Protein AF-A0A1L7T3H7-F1 (afdb_monomer_lite)

pLDDT: mean 73.12, std 22.0, range [31.98, 96.31]

Structure (mmCIF, N/CA/C/O backbone):
data_AF-A0A1L7T3H7-F1
#
_entry.id   AF-A0A1L7T3H7-F1
#
loop_
_atom_site.group_PDB
_atom_site.id
_atom_site.type_symbol
_atom_site.label_atom_id
_atom_site.label_alt_id
_atom_site.label_comp_id
_atom_site.label_asym_id
_atom_site.label_entity_id
_atom_site.label_seq_id
_atom_site.pdbx_PDB_ins_code
_atom_site.Cartn_x
_atom_site.Cartn_y
_atom_site.Cartn_z
_atom_site.occupancy
_atom_site.B_iso_or_equiv
_atom_site.auth_seq_id
_atom_site.auth_comp_id
_atom_site.auth_asym_id
_atom_site.auth_atom_id
_atom_site.pdbx_PDB_model_num
ATOM 1 N N . MET A 1 1 ? 1.883 12.594 -27.727 1.00 45.06 1 MET A N 1
ATOM 2 C CA . MET A 1 1 ? 3.304 12.617 -27.331 1.00 45.06 1 MET A CA 1
ATOM 3 C C . MET A 1 1 ? 3.898 11.279 -27.751 1.00 45.06 1 MET A C 1
ATOM 5 O O . MET A 1 1 ? 3.799 10.329 -26.991 1.00 45.06 1 MET A O 1
ATOM 9 N N . ASP A 1 2 ? 4.419 11.185 -28.977 1.00 57.34 2 ASP A N 1
ATOM 10 C CA . ASP A 1 2 ? 5.154 10.017 -29.492 1.00 57.34 2 ASP A CA 1
ATOM 11 C C . ASP A 1 2 ? 6.619 10.431 -29.637 1.00 57.34 2 ASP A C 1
ATOM 13 O O . ASP A 1 2 ? 7.076 10.781 -30.722 1.00 57.34 2 ASP A O 1
ATOM 17 N N . ASP A 1 3 ? 7.332 10.488 -28.513 1.00 59.53 3 ASP A N 1
ATOM 18 C CA . ASP A 1 3 ? 8.781 10.663 -28.539 1.00 59.53 3 ASP A CA 1
ATOM 19 C C . ASP A 1 3 ? 9.414 9.319 -28.955 1.00 59.53 3 ASP A C 1
ATOM 21 O O . ASP A 1 3 ? 9.227 8.317 -28.249 1.00 59.53 3 ASP A O 1
ATOM 25 N N . PRO A 1 4 ? 10.142 9.253 -30.088 1.00 61.81 4 PRO A N 1
ATOM 26 C CA . PRO A 1 4 ? 10.811 8.037 -30.544 1.00 61.81 4 PRO A CA 1
ATOM 27 C C . PRO A 1 4 ? 11.753 7.428 -29.497 1.00 61.81 4 PRO A C 1
ATOM 29 O O . PRO A 1 4 ? 12.003 6.225 -29.548 1.00 61.81 4 PRO A O 1
ATOM 32 N N . ALA A 1 5 ? 12.239 8.218 -28.531 1.00 64.31 5 ALA A N 1
ATOM 33 C CA . ALA A 1 5 ? 13.085 7.745 -27.437 1.00 64.31 5 ALA A CA 1
ATOM 34 C C . ALA A 1 5 ? 12.369 6.773 -26.474 1.00 64.31 5 ALA A C 1
ATOM 36 O O . ALA A 1 5 ? 13.024 5.938 -25.854 1.00 64.31 5 ALA A O 1
ATOM 37 N N . TYR A 1 6 ? 11.033 6.828 -26.382 1.00 62.22 6 TYR A N 1
ATOM 38 C CA . TYR A 1 6 ? 10.215 5.960 -25.519 1.00 62.22 6 TYR A CA 1
ATOM 39 C C . TYR A 1 6 ? 9.494 4.840 -26.292 1.00 62.22 6 TYR A C 1
ATOM 41 O O . TYR A 1 6 ? 8.692 4.090 -25.726 1.00 62.22 6 TYR A O 1
ATOM 49 N N . ALA A 1 7 ? 9.773 4.689 -27.592 1.00 70.12 7 ALA A N 1
ATOM 50 C CA . ALA A 1 7 ? 9.192 3.636 -28.416 1.00 70.12 7 ALA A CA 1
ATOM 51 C C . ALA A 1 7 ? 9.829 2.272 -28.093 1.00 70.12 7 ALA A C 1
ATOM 53 O O . ALA A 1 7 ? 10.800 1.848 -28.718 1.00 70.12 7 ALA A O 1
ATOM 54 N N . TRP A 1 8 ? 9.267 1.546 -27.123 1.00 76.12 8 TRP A N 1
ATOM 55 C CA . TRP A 1 8 ? 9.718 0.184 -26.835 1.00 76.12 8 TRP A CA 1
ATOM 56 C C . TRP A 1 8 ? 9.338 -0.781 -27.982 1.00 76.12 8 TRP A C 1
ATOM 58 O O . TRP A 1 8 ? 8.249 -0.671 -28.561 1.00 76.12 8 TRP A O 1
ATOM 68 N N . PRO A 1 9 ? 10.202 -1.749 -28.340 1.00 82.56 9 PRO A N 1
ATOM 69 C CA . PRO A 1 9 ? 10.016 -2.597 -29.518 1.00 82.56 9 PRO A CA 1
ATOM 70 C C . PRO A 1 9 ? 9.027 -3.754 -29.272 1.00 82.56 9 PRO A C 1
ATOM 72 O O . PRO A 1 9 ? 9.381 -4.925 -29.399 1.00 82.56 9 PRO A O 1
ATOM 75 N N . ALA A 1 10 ? 7.768 -3.437 -28.951 1.00 82.12 10 ALA A N 1
ATOM 76 C CA . ALA A 1 10 ? 6.702 -4.407 -28.655 1.00 82.12 10 ALA A CA 1
ATOM 77 C C . ALA A 1 10 ? 6.503 -5.453 -29.769 1.00 82.12 10 ALA A C 1
ATOM 79 O O . ALA A 1 10 ? 6.331 -6.648 -29.513 1.00 82.12 10 ALA A O 1
ATOM 80 N N . TRP A 1 11 ? 6.610 -4.996 -31.020 1.00 80.75 11 TRP A N 1
ATOM 81 C CA . TRP A 1 11 ? 6.459 -5.796 -32.236 1.00 80.75 11 TRP A CA 1
ATOM 82 C C . TRP A 1 11 ? 7.456 -6.957 -32.324 1.00 80.75 11 TRP A C 1
ATOM 84 O O . TRP A 1 11 ? 7.115 -8.005 -32.862 1.00 80.75 11 TRP A O 1
ATOM 94 N N . LYS A 1 12 ? 8.658 -6.819 -31.746 1.00 87.25 12 LYS A N 1
ATOM 95 C CA . LYS A 1 12 ? 9.680 -7.877 -31.740 1.00 87.25 12 LYS A CA 1
ATOM 96 C C . LYS A 1 12 ? 9.243 -9.105 -30.938 1.00 87.25 12 LYS A C 1
ATOM 98 O O . LYS A 1 12 ? 9.693 -10.212 -31.210 1.00 87.25 12 LYS A O 1
ATOM 103 N N . PHE A 1 13 ? 8.370 -8.902 -29.957 1.00 85.81 13 PHE A N 1
ATOM 104 C CA . PHE A 1 13 ? 7.899 -9.936 -29.038 1.00 85.81 13 PHE A CA 1
ATOM 105 C C . PHE A 1 13 ? 6.440 -10.332 -29.304 1.00 85.81 13 PHE A C 1
ATOM 107 O O . PHE A 1 13 ? 5.852 -11.062 -28.513 1.00 85.81 13 PHE A O 1
ATOM 114 N N . GLY A 1 14 ? 5.836 -9.830 -30.391 1.00 83.94 14 GLY A N 1
ATOM 115 C CA . GLY A 1 14 ? 4.416 -10.041 -30.686 1.00 83.94 14 GLY A CA 1
ATOM 116 C C . GLY A 1 14 ? 3.475 -9.387 -29.668 1.00 83.94 14 GLY A C 1
ATOM 117 O O . GLY A 1 14 ? 2.325 -9.801 -29.534 1.00 83.94 14 GLY A O 1
ATOM 118 N N . LEU A 1 15 ? 3.954 -8.384 -28.926 1.00 84.88 15 LEU A N 1
ATOM 119 C CA . LEU A 1 15 ? 3.189 -7.696 -27.892 1.00 84.88 15 LEU A CA 1
ATOM 120 C C . LEU A 1 15 ? 2.603 -6.390 -28.429 1.00 84.88 15 LEU A C 1
ATOM 122 O O . LEU A 1 15 ? 3.167 -5.732 -29.304 1.00 84.88 15 LEU A O 1
ATOM 126 N N . LYS A 1 16 ? 1.461 -5.991 -27.867 1.00 82.88 16 LYS A N 1
ATOM 127 C CA . LYS A 1 16 ? 0.888 -4.664 -28.110 1.00 82.88 16 LYS A CA 1
ATOM 128 C C . LYS A 1 16 ? 1.604 -3.622 -27.258 1.00 82.88 16 LYS A C 1
ATOM 130 O O . LYS A 1 16 ? 2.056 -3.933 -26.156 1.00 82.88 16 LYS A O 1
ATOM 135 N N . LYS A 1 17 ? 1.663 -2.373 -27.731 1.00 77.81 17 LYS A N 1
ATOM 136 C CA . LYS A 1 17 ? 2.303 -1.278 -26.983 1.00 77.81 17 LYS A CA 1
ATOM 137 C C . LYS A 1 17 ? 1.675 -1.090 -25.595 1.00 77.81 17 LYS A C 1
ATOM 139 O O . LYS A 1 17 ? 2.417 -0.862 -24.644 1.00 77.81 17 LYS A O 1
ATOM 144 N N . GLU A 1 18 ? 0.356 -1.286 -25.469 1.00 80.25 18 GLU A N 1
ATOM 145 C CA . GLU A 1 18 ? -0.390 -1.156 -24.200 1.00 80.25 18 GLU A CA 1
ATOM 146 C C . GLU A 1 18 ? -0.004 -2.196 -23.128 1.00 80.25 18 GLU A C 1
ATOM 148 O O . GLU A 1 18 ? -0.383 -2.068 -21.963 1.00 80.25 18 GLU A O 1
ATOM 153 N N . VAL A 1 19 ? 0.719 -3.258 -23.503 1.00 83.00 19 VAL A N 1
ATOM 154 C CA . VAL A 1 19 ? 1.141 -4.310 -22.564 1.00 83.00 19 VAL A CA 1
ATOM 155 C C . VAL A 1 19 ? 2.241 -3.804 -21.629 1.00 83.00 19 VAL A C 1
ATOM 157 O O . VAL A 1 19 ? 2.331 -4.278 -20.497 1.00 83.00 19 VAL A O 1
ATOM 160 N N . LEU A 1 20 ? 3.036 -2.822 -22.073 1.00 81.56 20 LEU A N 1
ATOM 161 C CA . LEU A 1 20 ? 4.112 -2.246 -21.268 1.00 81.56 20 LEU A CA 1
ATOM 162 C C . LEU A 1 20 ? 3.583 -1.532 -20.026 1.00 81.56 20 LEU A C 1
ATOM 164 O O . LEU A 1 20 ? 4.045 -1.818 -18.930 1.00 81.56 20 LEU A O 1
ATOM 168 N N . SER A 1 21 ? 2.608 -0.636 -20.198 1.00 75.06 21 SER A N 1
ATOM 169 C CA . SER A 1 21 ? 2.071 0.196 -19.114 1.00 75.06 21 SER A CA 1
ATOM 170 C C . SER A 1 21 ? 1.175 -0.564 -18.137 1.00 75.06 21 SER A C 1
ATOM 172 O O . SER A 1 21 ? 0.944 -0.075 -17.043 1.00 75.06 21 SER A O 1
ATOM 174 N N . ASN A 1 22 ? 0.669 -1.735 -18.534 1.00 81.75 22 ASN A N 1
ATOM 175 C CA . ASN A 1 22 ? -0.177 -2.576 -17.691 1.00 81.75 22 ASN A CA 1
ATOM 176 C C . ASN A 1 22 ? 0.620 -3.798 -17.216 1.00 81.75 22 ASN A C 1
ATOM 178 O O . ASN A 1 22 ? 1.345 -3.740 -16.233 1.00 81.75 22 ASN A O 1
ATOM 182 N N . LYS A 1 23 ? 0.572 -4.901 -17.973 1.00 83.06 23 LYS A N 1
ATOM 183 C CA . LYS A 1 23 ? 1.087 -6.205 -17.529 1.00 83.06 23 LYS A CA 1
ATOM 184 C C . LYS A 1 23 ? 2.575 -6.207 -17.189 1.00 83.06 23 LYS A C 1
ATOM 186 O O . LYS A 1 23 ? 2.948 -6.813 -16.194 1.00 83.06 23 LYS A O 1
ATOM 191 N N . LEU A 1 24 ? 3.424 -5.583 -18.011 1.00 87.00 24 LEU A N 1
ATOM 192 C CA . LEU A 1 24 ? 4.864 -5.566 -17.722 1.00 87.00 24 LEU A CA 1
ATOM 193 C C . LEU A 1 24 ? 5.178 -4.658 -16.535 1.00 87.00 24 LEU A C 1
ATOM 195 O O . LEU A 1 24 ? 6.037 -5.001 -15.729 1.00 87.00 24 LEU A O 1
ATOM 199 N N . HIS A 1 25 ? 4.464 -3.542 -16.404 1.00 84.94 25 HIS A N 1
ATOM 200 C CA . HIS A 1 25 ? 4.591 -2.662 -15.253 1.00 84.94 25 HIS A CA 1
ATOM 201 C C . HIS A 1 25 ? 4.173 -3.370 -13.954 1.00 84.94 25 HIS A C 1
ATOM 203 O O . HIS A 1 25 ? 4.924 -3.376 -12.982 1.00 84.94 25 HIS A O 1
ATOM 209 N N . ASP A 1 26 ? 3.026 -4.045 -13.947 1.00 82.88 26 ASP A N 1
ATOM 210 C CA . ASP A 1 26 ? 2.542 -4.810 -12.793 1.00 82.88 26 ASP A CA 1
ATOM 211 C C . ASP A 1 26 ? 3.481 -5.971 -12.438 1.00 82.88 26 ASP A C 1
ATOM 213 O O . ASP A 1 26 ? 3.728 -6.251 -11.270 1.00 82.88 26 ASP A O 1
ATOM 217 N N . GLN A 1 27 ? 4.031 -6.652 -13.445 1.00 87.50 27 GLN A N 1
ATOM 218 C CA . GLN A 1 27 ? 4.828 -7.858 -13.231 1.00 87.50 27 GLN A CA 1
ATOM 219 C C . GLN A 1 27 ? 6.290 -7.577 -12.874 1.00 87.50 27 GLN A C 1
ATOM 221 O O . GLN A 1 27 ? 6.881 -8.313 -12.087 1.00 87.50 27 GLN A O 1
ATOM 226 N N . TYR A 1 28 ? 6.887 -6.557 -13.486 1.00 85.69 28 TYR A N 1
ATOM 227 C CA . TYR A 1 28 ? 8.326 -6.303 -13.394 1.00 85.69 28 TYR A CA 1
ATOM 228 C C . TYR A 1 28 ? 8.671 -4.962 -12.749 1.00 85.69 28 TYR A C 1
ATOM 230 O O . TYR A 1 28 ? 9.826 -4.762 -12.388 1.00 85.69 28 TYR A O 1
ATOM 238 N N . ASN A 1 29 ? 7.701 -4.059 -12.592 1.00 82.31 29 ASN A N 1
ATOM 239 C CA . ASN A 1 29 ? 7.912 -2.730 -12.016 1.00 82.31 29 ASN A CA 1
ATOM 240 C C . ASN A 1 29 ? 7.062 -2.462 -10.762 1.00 82.31 29 ASN A C 1
ATOM 242 O O . ASN A 1 29 ? 7.116 -1.363 -10.216 1.00 82.31 29 ASN A O 1
ATOM 246 N N . THR A 1 30 ? 6.282 -3.440 -10.288 1.00 85.06 30 THR A N 1
ATOM 247 C CA . THR A 1 30 ? 5.433 -3.287 -9.099 1.00 85.06 30 THR A CA 1
ATOM 248 C C . THR A 1 30 ? 5.874 -4.261 -8.018 1.00 85.06 30 THR A C 1
ATOM 250 O O . THR A 1 30 ? 5.941 -5.470 -8.227 1.00 85.06 30 THR A O 1
ATOM 253 N N . TYR A 1 31 ? 6.168 -3.721 -6.840 1.00 80.44 31 TYR A N 1
ATOM 254 C CA . TYR A 1 31 ? 6.481 -4.488 -5.643 1.00 80.44 31 TYR A CA 1
ATOM 255 C C . TYR A 1 31 ? 5.356 -4.314 -4.622 1.00 80.44 31 TYR A C 1
ATOM 257 O O . TYR A 1 31 ? 4.953 -3.191 -4.322 1.00 80.44 31 TYR A O 1
ATOM 265 N N . VAL A 1 32 ? 4.852 -5.423 -4.077 1.00 81.94 32 VAL A N 1
ATOM 266 C CA . VAL A 1 32 ? 3.843 -5.392 -3.013 1.00 81.94 32 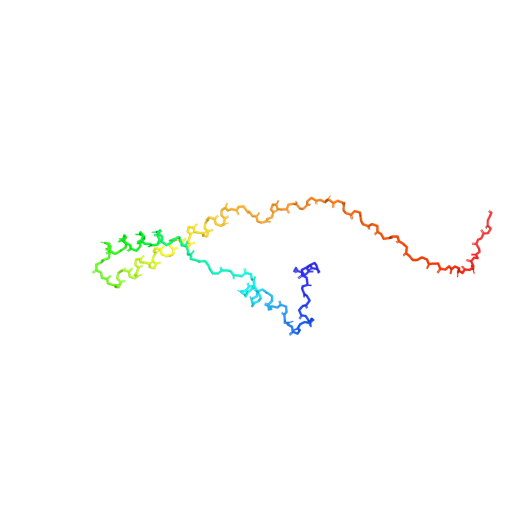VAL A CA 1
ATOM 267 C C . VAL A 1 32 ? 4.554 -5.298 -1.669 1.00 81.94 32 VAL A C 1
ATOM 269 O O . VAL A 1 32 ? 5.209 -6.246 -1.239 1.00 81.94 32 VAL A O 1
ATOM 272 N N . ALA A 1 33 ? 4.400 -4.162 -0.994 1.00 84.31 33 ALA A N 1
ATOM 273 C CA . ALA A 1 33 ? 4.920 -3.939 0.349 1.00 84.31 33 ALA A CA 1
ATOM 274 C C . ALA A 1 33 ? 3.773 -3.852 1.372 1.00 84.31 33 ALA A C 1
ATOM 276 O O . ALA A 1 33 ? 2.721 -3.282 1.067 1.00 84.31 33 ALA A O 1
ATOM 277 N N . PRO A 1 34 ? 3.958 -4.368 2.600 1.00 87.06 34 PRO A N 1
ATOM 278 C CA . PRO A 1 34 ? 3.095 -4.019 3.721 1.00 87.06 34 PRO A CA 1
ATOM 279 C C . PRO A 1 34 ? 3.071 -2.500 3.940 1.00 87.06 34 PRO A C 1
ATOM 281 O O . PRO A 1 34 ? 4.104 -1.844 3.836 1.00 87.06 34 PRO A O 1
ATOM 284 N N . ILE A 1 35 ? 1.902 -1.947 4.285 1.00 87.94 35 ILE A N 1
ATOM 285 C CA . ILE A 1 35 ? 1.728 -0.501 4.540 1.00 87.94 35 ILE A CA 1
ATOM 286 C C . ILE A 1 35 ? 2.570 -0.048 5.748 1.00 87.94 35 ILE A C 1
ATOM 288 O O . ILE A 1 35 ? 2.972 1.108 5.834 1.00 87.94 35 ILE A O 1
ATOM 292 N N . GLN A 1 36 ? 2.839 -0.958 6.686 1.00 89.88 36 GLN A N 1
ATOM 293 C CA . GLN A 1 36 ? 3.558 -0.688 7.927 1.00 89.88 36 GLN A CA 1
ATOM 294 C C . GLN A 1 36 ? 4.515 -1.819 8.295 1.00 89.88 36 GLN A C 1
ATOM 296 O O . GLN A 1 36 ? 4.399 -2.942 7.799 1.00 89.88 36 GLN A O 1
ATOM 301 N N . SER A 1 37 ? 5.411 -1.532 9.242 1.00 91.00 37 SER A N 1
ATOM 302 C CA . SER A 1 37 ? 6.148 -2.570 9.955 1.00 91.00 37 SER A CA 1
ATOM 303 C C . SER A 1 37 ? 5.198 -3.442 10.799 1.00 91.00 37 SER A C 1
ATOM 305 O O . SER A 1 37 ? 4.138 -2.972 11.225 1.00 91.00 37 SER A O 1
ATOM 307 N N . PRO A 1 38 ? 5.572 -4.703 11.087 1.00 93.06 38 PRO A N 1
ATOM 308 C CA . PRO A 1 38 ? 4.756 -5.591 11.916 1.00 93.06 38 PRO A CA 1
ATOM 309 C C . PRO A 1 38 ? 4.409 -5.013 13.297 1.00 93.06 38 PRO A C 1
ATOM 311 O O . PRO A 1 38 ? 3.287 -5.188 13.762 1.00 93.06 38 PRO A O 1
ATOM 314 N N . GLU A 1 39 ? 5.345 -4.292 13.923 1.00 94.25 39 GLU A N 1
ATOM 315 C CA . GLU A 1 39 ? 5.151 -3.692 15.251 1.00 94.25 39 GLU A CA 1
ATOM 316 C C . GLU A 1 39 ? 4.095 -2.579 15.229 1.00 94.25 39 GLU A C 1
ATOM 318 O O . GLU A 1 39 ? 3.176 -2.563 16.045 1.00 94.25 39 GLU A O 1
ATOM 323 N N . ALA A 1 40 ? 4.169 -1.676 14.246 1.00 91.50 40 ALA A N 1
ATOM 324 C CA . ALA A 1 40 ? 3.183 -0.608 14.094 1.00 91.50 40 ALA A CA 1
ATOM 325 C C . ALA A 1 40 ? 1.782 -1.176 13.819 1.00 91.50 40 ALA A C 1
ATOM 327 O O . ALA A 1 40 ? 0.801 -0.714 14.403 1.00 91.50 40 ALA A O 1
ATOM 328 N N . PHE A 1 41 ? 1.705 -2.241 13.014 1.00 93.44 41 PHE A N 1
ATOM 329 C CA . PHE A 1 41 ? 0.445 -2.927 12.756 1.00 93.44 41 PHE A CA 1
ATOM 330 C C . PHE A 1 41 ? -0.132 -3.551 14.032 1.00 93.44 41 PHE A C 1
ATOM 332 O O . PHE A 1 41 ? -1.329 -3.429 14.288 1.00 93.44 41 PHE A O 1
ATOM 339 N N . TYR A 1 42 ? 0.707 -4.185 14.856 1.00 95.25 42 TYR A N 1
ATOM 340 C CA . TYR A 1 42 ? 0.277 -4.747 16.134 1.00 95.25 42 TYR A CA 1
ATOM 341 C C . TYR A 1 42 ? -0.288 -3.670 17.069 1.00 95.25 42 TYR A C 1
ATOM 343 O O . TYR A 1 42 ? -1.356 -3.868 17.651 1.00 95.25 42 TYR A O 1
ATOM 351 N N . HIS A 1 43 ? 0.374 -2.514 17.170 1.00 95.31 43 HIS A N 1
ATOM 352 C CA . HIS A 1 43 ? -0.127 -1.390 17.960 1.00 95.31 43 HIS A CA 1
ATOM 353 C C . HIS A 1 43 ? -1.468 -0.862 17.441 1.00 95.31 43 HIS A C 1
ATOM 355 O O . HIS A 1 43 ? -2.407 -0.743 18.227 1.00 95.31 43 HIS A O 1
ATOM 361 N N . ASP A 1 44 ? -1.592 -0.626 16.130 1.00 93.94 44 ASP A N 1
ATOM 362 C CA . ASP A 1 44 ? -2.838 -0.164 15.510 1.00 93.94 44 ASP A CA 1
ATOM 363 C C . ASP A 1 44 ? -3.996 -1.146 15.813 1.00 93.94 44 ASP A C 1
ATOM 365 O O . ASP A 1 44 ? -5.082 -0.728 16.221 1.00 93.94 44 ASP A O 1
ATOM 369 N N . ILE A 1 45 ? -3.767 -2.458 15.678 1.00 95.75 45 ILE A N 1
ATOM 370 C CA . ILE A 1 45 ? -4.778 -3.488 15.970 1.00 95.75 45 ILE A CA 1
ATOM 371 C C . ILE A 1 45 ? -5.102 -3.575 17.462 1.00 95.75 45 ILE A C 1
ATOM 373 O O . ILE A 1 45 ? -6.274 -3.715 17.812 1.00 95.75 45 ILE A O 1
ATOM 377 N N . SER A 1 46 ? -4.103 -3.474 18.340 1.00 96.19 46 SER A N 1
ATOM 378 C CA . SER A 1 46 ? -4.305 -3.488 19.790 1.00 96.19 46 SER A CA 1
ATOM 379 C C . SER A 1 46 ? -5.159 -2.301 20.242 1.00 96.19 46 SER A C 1
ATOM 381 O O . SER A 1 46 ? -6.136 -2.482 20.966 1.00 96.19 46 SER A O 1
ATOM 383 N N . GLU A 1 47 ? -4.870 -1.089 19.763 1.00 95.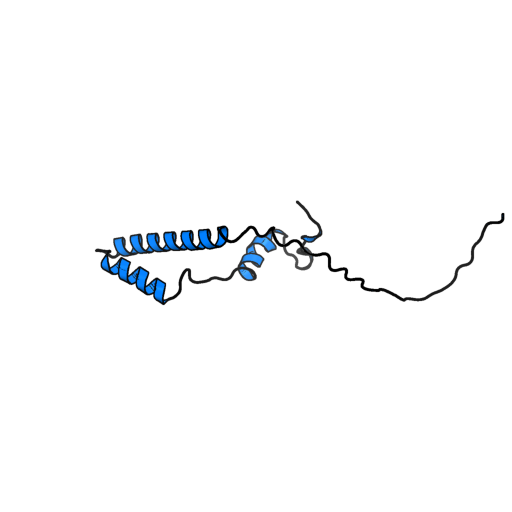38 47 GLU A N 1
ATOM 384 C CA . GLU A 1 47 ? -5.676 0.104 20.058 1.00 95.38 47 GLU A CA 1
ATOM 385 C C . GLU A 1 47 ? -7.123 -0.044 19.564 1.00 95.38 47 GLU A C 1
ATOM 387 O O . GLU A 1 47 ? -8.077 0.273 20.283 1.00 95.38 47 GLU A O 1
ATOM 392 N N . ILE A 1 48 ? -7.303 -0.569 18.347 1.00 96.25 48 ILE A N 1
ATOM 393 C CA . ILE A 1 48 ? -8.633 -0.812 17.782 1.00 96.25 48 ILE A CA 1
ATOM 394 C C . ILE A 1 48 ? -9.384 -1.876 18.589 1.00 96.25 48 ILE A C 1
ATOM 396 O O . ILE A 1 48 ? -10.573 -1.706 18.843 1.00 96.25 48 ILE A O 1
ATOM 400 N N . ALA A 1 49 ? -8.712 -2.943 19.026 1.00 95.12 49 ALA A N 1
ATOM 401 C CA . ALA A 1 49 ? -9.315 -4.001 19.831 1.00 95.12 49 ALA A CA 1
ATOM 402 C C . ALA A 1 49 ? -9.797 -3.497 21.200 1.00 95.12 49 ALA A 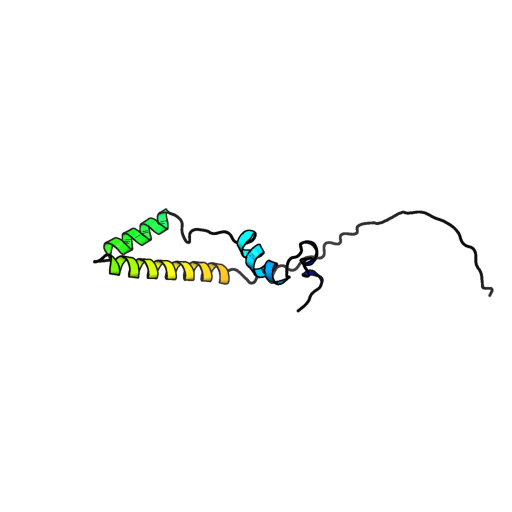C 1
ATOM 404 O O . ALA A 1 49 ? -10.851 -3.923 21.657 1.00 95.12 49 ALA A O 1
ATOM 405 N N . HIS A 1 50 ? -9.075 -2.560 21.823 1.00 95.44 50 HIS A N 1
ATOM 406 C CA . HIS A 1 50 ? -9.523 -1.919 23.065 1.00 95.44 50 HIS A CA 1
ATOM 407 C C . HIS A 1 50 ? -10.705 -0.962 22.854 1.00 95.44 50 HIS A C 1
ATOM 409 O O . HIS A 1 50 ? -11.485 -0.741 23.776 1.00 95.44 50 HIS A O 1
ATOM 415 N N . THR A 1 51 ? -10.832 -0.382 21.659 1.00 94.19 51 THR A N 1
ATOM 416 C CA . THR A 1 51 ? -11.887 0.594 21.335 1.00 94.19 51 THR A CA 1
ATOM 417 C C . THR A 1 51 ? -13.167 -0.075 20.830 1.00 94.19 51 THR A C 1
ATOM 419 O O . THR A 1 51 ? -14.264 0.441 21.034 1.00 94.19 51 THR A O 1
ATOM 422 N N . ALA A 1 52 ? -13.046 -1.202 20.130 1.00 95.69 52 ALA A N 1
ATOM 423 C CA . ALA A 1 52 ? -14.170 -1.893 19.519 1.00 95.69 52 ALA A CA 1
ATOM 424 C C . ALA A 1 52 ? -14.941 -2.737 20.538 1.00 95.69 52 ALA A C 1
ATOM 426 O O . ALA A 1 52 ? -14.366 -3.543 21.263 1.00 95.69 52 ALA A O 1
ATOM 427 N N . HIS A 1 53 ? -16.269 -2.638 20.511 1.00 94.19 53 HIS A N 1
ATOM 428 C CA . HIS A 1 53 ? -17.150 -3.415 21.390 1.00 94.19 53 HIS A CA 1
ATOM 429 C C . HIS A 1 53 ? -17.753 -4.633 20.675 1.00 94.19 53 HIS A C 1
ATOM 431 O O . HIS A 1 53 ? -18.445 -5.449 21.282 1.00 94.19 53 HIS A O 1
ATOM 437 N N . SER A 1 54 ? -17.515 -4.765 19.366 1.00 96.06 5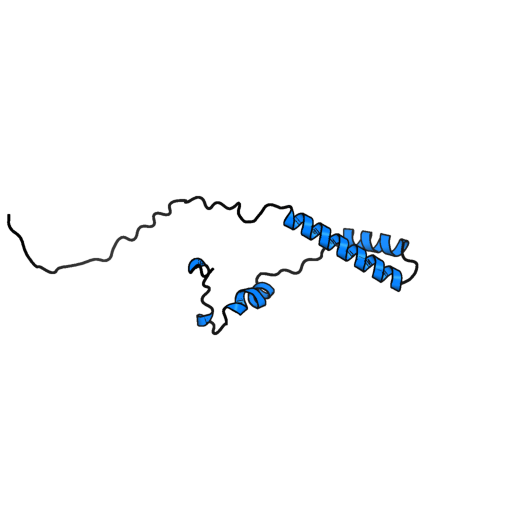4 SER A N 1
ATOM 438 C CA . SER A 1 54 ? -17.979 -5.881 18.540 1.00 96.06 54 SER A CA 1
ATOM 439 C C . SER A 1 54 ? -17.022 -6.164 17.382 1.00 96.06 54 SER A C 1
ATOM 441 O O . SER A 1 54 ? -16.284 -5.283 16.942 1.00 96.06 54 SER A O 1
ATOM 443 N N . ALA A 1 55 ? -17.080 -7.376 16.824 1.00 94.38 55 ALA A N 1
ATOM 444 C CA . ALA A 1 55 ? -16.280 -7.745 15.654 1.00 94.38 55 ALA A CA 1
ATOM 445 C C . ALA A 1 55 ? -16.594 -6.870 14.424 1.00 94.38 55 ALA A C 1
ATOM 447 O O . ALA A 1 55 ? -15.691 -6.474 13.689 1.00 94.38 55 ALA A O 1
ATOM 448 N N . ALA A 1 56 ? -17.866 -6.515 14.216 1.00 95.06 56 ALA A N 1
ATOM 449 C CA . ALA A 1 56 ? -18.265 -5.632 13.120 1.00 95.06 56 ALA A CA 1
ATOM 450 C C . ALA A 1 56 ? -17.658 -4.227 13.274 1.00 95.06 56 ALA A C 1
ATOM 452 O O . ALA A 1 56 ? -17.151 -3.650 12.311 1.00 95.06 56 ALA A O 1
ATOM 453 N N . GLU A 1 57 ? -17.663 -3.694 14.497 1.00 94.00 57 GLU A N 1
ATOM 454 C CA . GLU A 1 57 ? -17.038 -2.410 14.802 1.00 94.00 57 GLU A CA 1
ATOM 455 C C . GLU A 1 57 ? -15.514 -2.468 14.662 1.00 94.00 57 GLU A C 1
ATOM 457 O O . GLU A 1 57 ? -14.931 -1.570 14.058 1.00 94.00 57 GLU A O 1
ATOM 462 N N . PHE A 1 58 ? -14.884 -3.551 15.124 1.00 96.12 58 PHE A N 1
ATOM 463 C CA . PHE A 1 58 ? -13.453 -3.798 14.958 1.00 96.12 58 PHE A CA 1
ATOM 464 C C . PHE A 1 58 ? -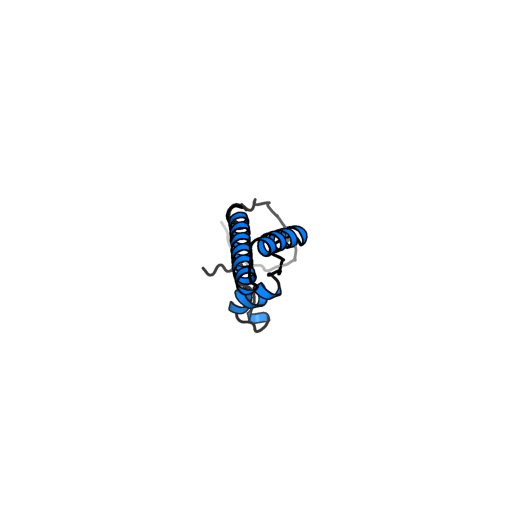13.045 -3.734 13.483 1.00 96.12 58 PHE A C 1
ATOM 466 O O . PHE A 1 58 ? -12.142 -2.980 13.125 1.00 96.12 58 PHE A O 1
ATOM 473 N N . HIS A 1 59 ? -13.750 -4.453 12.603 1.00 95.38 59 HIS A N 1
ATOM 474 C CA . HIS A 1 59 ? -13.455 -4.434 11.169 1.00 95.38 59 HIS A CA 1
ATOM 475 C C . HIS A 1 59 ? -13.655 -3.048 10.549 1.00 95.38 59 HIS A C 1
ATOM 477 O O . HIS A 1 59 ? -12.847 -2.626 9.720 1.00 95.38 59 HIS A O 1
ATOM 483 N N . ARG A 1 60 ? -14.694 -2.314 10.967 1.00 96.31 60 ARG A N 1
ATOM 484 C CA . ARG A 1 60 ? -14.940 -0.943 10.500 1.00 96.31 60 ARG A CA 1
ATOM 485 C C . ARG A 1 60 ? -13.803 0.000 10.903 1.00 96.31 60 ARG A C 1
ATOM 487 O O . ARG A 1 60 ? -13.328 0.769 10.070 1.00 96.31 60 ARG A O 1
ATOM 494 N N . LEU A 1 61 ? -13.357 -0.068 12.156 1.00 94.62 61 LEU A N 1
ATOM 495 C CA . LEU A 1 61 ? -12.265 0.755 12.680 1.00 94.62 61 LEU A CA 1
ATOM 496 C C . LEU A 1 61 ? -10.915 0.382 12.049 1.00 94.62 61 LEU A C 1
ATOM 498 O O . LEU A 1 61 ? -10.167 1.271 11.645 1.00 94.62 61 LEU A O 1
ATOM 502 N N . ALA A 1 62 ? -10.636 -0.912 11.877 1.00 94.25 62 ALA A N 1
ATOM 503 C CA . ALA A 1 62 ? -9.430 -1.399 11.208 1.00 94.25 62 ALA A CA 1
ATOM 504 C C . ALA A 1 62 ? -9.355 -0.952 9.743 1.00 94.25 62 ALA A C 1
ATOM 506 O O . ALA A 1 62 ? -8.297 -0.522 9.279 1.00 94.25 62 ALA A O 1
ATOM 507 N N . LEU A 1 63 ? -10.480 -0.981 9.020 1.00 95.00 63 LEU A N 1
ATOM 508 C CA . LEU A 1 63 ? -10.543 -0.459 7.656 1.00 95.00 63 LEU A CA 1
ATOM 509 C C . LEU A 1 63 ? -10.281 1.054 7.616 1.00 95.00 63 LEU A C 1
ATOM 511 O O . LEU A 1 63 ? -9.541 1.521 6.751 1.00 95.00 63 LEU A O 1
ATOM 515 N N . GLY A 1 64 ? -10.840 1.804 8.572 1.00 95.12 64 GLY A N 1
ATOM 516 C CA . GLY A 1 64 ? -10.586 3.237 8.722 1.00 95.12 64 GLY A CA 1
ATOM 517 C C . GLY A 1 64 ? -9.106 3.548 8.952 1.00 95.12 64 GLY A C 1
ATOM 518 O O . GLY A 1 64 ? -8.534 4.367 8.235 1.00 95.12 64 GLY A O 1
ATOM 519 N N . ARG A 1 65 ? -8.454 2.836 9.881 1.00 94.00 65 ARG A N 1
ATOM 520 C CA . ARG A 1 65 ? -7.017 2.998 10.156 1.00 94.00 65 ARG A CA 1
ATOM 521 C C . ARG A 1 65 ? -6.168 2.618 8.942 1.00 94.00 65 ARG A C 1
ATOM 523 O O . ARG A 1 65 ? -5.248 3.349 8.597 1.00 94.00 65 ARG A O 1
ATOM 530 N N . ARG A 1 66 ? -6.510 1.545 8.219 1.00 94.06 66 ARG A N 1
ATOM 531 C CA . ARG A 1 66 ? -5.840 1.206 6.951 1.00 94.06 66 ARG A CA 1
ATOM 532 C C . ARG A 1 66 ? -5.906 2.363 5.951 1.00 94.06 66 ARG A C 1
ATOM 534 O O . ARG A 1 66 ? -4.890 2.683 5.340 1.00 94.06 66 ARG A O 1
ATOM 541 N N . GLN A 1 67 ? -7.076 2.979 5.778 1.00 94.19 67 GLN A N 1
ATOM 542 C CA . GLN A 1 67 ? -7.234 4.094 4.843 1.00 94.19 67 GLN A CA 1
ATOM 543 C C . GLN A 1 67 ? -6.414 5.313 5.270 1.00 94.19 67 GLN A C 1
ATOM 545 O O . GLN A 1 67 ? -5.757 5.923 4.432 1.00 94.19 67 GLN A O 1
ATOM 550 N N . GLN A 1 68 ? -6.402 5.631 6.565 1.00 92.38 68 GLN A N 1
ATOM 551 C CA . GLN A 1 68 ? -5.571 6.703 7.109 1.00 92.38 68 GLN A CA 1
ATOM 552 C C . GLN A 1 68 ? -4.090 6.493 6.764 1.00 92.38 68 GLN A C 1
ATOM 554 O O . GLN A 1 68 ? -3.434 7.397 6.265 1.00 92.38 68 GLN A O 1
ATOM 559 N N . ARG A 1 69 ? -3.576 5.279 6.961 1.00 92.62 69 ARG A N 1
ATOM 560 C CA . ARG A 1 69 ? -2.160 4.955 6.736 1.00 92.62 69 ARG A CA 1
ATOM 561 C C . ARG A 1 69 ? -1.774 4.970 5.263 1.00 92.62 69 ARG A C 1
ATOM 563 O O . ARG A 1 69 ? -0.666 5.365 4.927 1.00 92.62 69 ARG A O 1
ATOM 570 N N . LEU A 1 70 ? -2.696 4.581 4.383 1.00 91.38 70 LEU A N 1
ATOM 571 C CA . LEU A 1 70 ? -2.517 4.756 2.941 1.00 91.38 70 LEU A CA 1
ATOM 572 C C . LEU A 1 70 ? -2.446 6.234 2.558 1.00 91.38 70 LEU A C 1
ATOM 574 O O . LEU A 1 70 ? -1.614 6.595 1.734 1.00 91.38 70 LEU A O 1
ATOM 578 N N . ASN A 1 71 ? -3.282 7.082 3.160 1.00 90.56 71 ASN A N 1
ATOM 579 C CA . ASN A 1 71 ? -3.234 8.519 2.906 1.00 90.56 71 ASN A CA 1
ATOM 580 C C . ASN A 1 71 ? -1.905 9.117 3.388 1.00 90.56 71 ASN A C 1
ATOM 582 O O . ASN A 1 71 ? -1.259 9.802 2.611 1.00 90.56 71 ASN A O 1
ATOM 586 N N . GLU A 1 72 ? -1.448 8.778 4.599 1.00 89.50 72 GLU A N 1
ATOM 587 C CA . GLU A 1 72 ? -0.142 9.209 5.129 1.00 89.50 72 GLU A CA 1
ATOM 588 C C . GLU A 1 72 ? 1.021 8.773 4.218 1.00 89.50 72 GLU A C 1
ATOM 590 O O . GLU A 1 72 ? 1.939 9.548 3.955 1.00 89.50 72 GLU A O 1
ATOM 595 N N . LEU A 1 73 ? 0.979 7.538 3.699 1.00 88.75 73 LEU A N 1
ATOM 596 C CA . LEU A 1 73 ? 1.998 7.027 2.781 1.00 88.75 73 LEU A CA 1
ATOM 597 C C . LEU A 1 73 ? 1.983 7.766 1.435 1.00 88.75 73 LEU A C 1
ATOM 599 O O . LEU A 1 73 ? 3.044 8.106 0.916 1.00 88.75 73 LEU A O 1
ATOM 603 N N . ASN A 1 74 ? 0.795 8.026 0.885 1.00 87.25 74 ASN A N 1
ATOM 604 C CA . ASN A 1 74 ? 0.642 8.794 -0.348 1.00 87.25 74 ASN A CA 1
ATOM 605 C C . ASN A 1 74 ? 1.109 10.240 -0.157 1.00 87.25 74 ASN A C 1
ATOM 607 O O . ASN A 1 74 ? 1.854 10.740 -0.985 1.00 87.25 74 ASN A O 1
ATOM 611 N N . GLU A 1 75 ? 0.760 10.886 0.957 1.00 87.31 75 GLU A N 1
ATOM 612 C CA . GLU A 1 75 ? 1.228 12.236 1.292 1.00 87.31 75 GLU A CA 1
ATOM 613 C C . GLU A 1 75 ? 2.755 12.295 1.433 1.00 87.31 75 GLU A C 1
ATOM 615 O O . GLU A 1 75 ? 3.382 13.237 0.952 1.00 87.31 75 GLU A O 1
ATOM 620 N N . ALA A 1 76 ? 3.379 11.283 2.044 1.00 83.38 76 ALA A N 1
ATOM 621 C CA . ALA A 1 76 ? 4.835 11.196 2.146 1.00 83.38 76 ALA A CA 1
ATOM 622 C C . ALA A 1 76 ? 5.513 11.006 0.776 1.00 83.38 76 ALA A C 1
ATOM 624 O O . ALA A 1 76 ? 6.607 11.530 0.551 1.00 83.38 76 ALA A O 1
ATOM 625 N N . LEU A 1 77 ? 4.869 10.273 -0.136 1.00 80.56 77 LEU A N 1
ATOM 626 C CA . LEU A 1 77 ? 5.360 10.048 -1.494 1.00 80.56 77 LEU A CA 1
ATOM 627 C C . LEU A 1 77 ? 5.164 11.285 -2.385 1.00 80.56 77 LEU A C 1
ATOM 629 O O . LEU A 1 77 ? 6.101 11.695 -3.065 1.00 80.56 77 LEU A O 1
ATOM 633 N N . ASP A 1 78 ? 3.991 11.914 -2.324 1.00 78.56 78 ASP A N 1
ATOM 634 C CA . ASP A 1 78 ? 3.644 13.125 -3.076 1.00 78.56 78 ASP A CA 1
ATOM 635 C C . ASP A 1 78 ? 4.404 14.360 -2.554 1.00 78.56 78 ASP A C 1
ATOM 637 O O . ASP A 1 78 ? 4.725 15.274 -3.316 1.00 78.56 78 ASP A O 1
ATOM 641 N N . GLY A 1 79 ? 4.739 14.386 -1.258 1.00 60.19 79 GLY A N 1
ATOM 642 C CA . GLY A 1 79 ? 5.533 15.437 -0.615 1.00 60.19 79 GLY A CA 1
ATOM 643 C C . GLY A 1 79 ? 7.035 15.384 -0.929 1.00 60.19 79 GLY A C 1
ATOM 644 O O . GLY A 1 79 ? 7.745 16.375 -0.736 1.00 60.19 79 GLY A O 1
ATOM 645 N N . SER A 1 80 ? 7.537 14.265 -1.457 1.00 52.28 80 SER A N 1
ATOM 646 C CA . SER A 1 80 ? 8.905 14.138 -1.961 1.00 52.28 80 SER A CA 1
ATOM 647 C C . SER A 1 80 ? 8.958 14.594 -3.420 1.00 52.28 80 SER A C 1
ATOM 649 O O . SER A 1 80 ? 8.762 13.786 -4.313 1.00 52.28 80 SER A O 1
ATOM 651 N N . MET A 1 81 ? 9.234 15.887 -3.623 1.00 49.50 81 MET A N 1
ATOM 652 C CA . MET A 1 81 ? 9.676 16.582 -4.848 1.00 49.50 81 MET A CA 1
ATOM 653 C C . MET A 1 81 ? 9.414 15.931 -6.230 1.00 49.50 81 MET A C 1
ATOM 655 O O . MET A 1 81 ? 9.823 14.802 -6.496 1.00 49.50 81 MET A O 1
ATOM 659 N N . PRO A 1 82 ? 8.899 16.705 -7.208 1.00 43.59 82 PRO A N 1
ATOM 660 C CA . PRO A 1 82 ? 8.585 16.197 -8.537 1.00 43.59 82 PRO A CA 1
ATOM 661 C C . PRO A 1 82 ? 9.812 15.557 -9.196 1.00 43.59 82 PRO A C 1
ATOM 663 O O . PRO A 1 82 ? 10.895 16.145 -9.242 1.00 43.59 82 PRO A O 1
ATOM 666 N N . PHE A 1 83 ? 9.588 14.394 -9.806 1.00 48.62 83 PHE A N 1
ATOM 667 C CA . PHE A 1 83 ? 10.522 13.611 -10.628 1.00 48.62 83 PHE A CA 1
ATOM 668 C C . PHE A 1 83 ? 11.220 14.411 -11.762 1.00 48.62 83 PHE A C 1
ATOM 670 O O . PHE A 1 83 ? 12.134 13.917 -12.413 1.00 48.62 83 PHE A O 1
ATOM 677 N N . ASN A 1 84 ? 10.846 15.677 -11.972 1.00 50.47 84 ASN A N 1
ATOM 678 C CA . ASN A 1 84 ? 11.404 16.589 -12.970 1.00 50.47 84 ASN A CA 1
ATOM 679 C C . ASN A 1 84 ? 12.664 17.370 -12.539 1.00 50.47 84 ASN A C 1
ATOM 681 O O . ASN A 1 84 ? 13.122 18.216 -13.304 1.00 50.47 84 ASN A O 1
ATOM 685 N N . SER A 1 85 ? 13.250 17.131 -11.360 1.00 44.72 85 SER A N 1
ATOM 686 C CA . SER A 1 85 ? 14.504 17.803 -10.960 1.00 44.72 85 SER A CA 1
ATOM 687 C C . SER A 1 85 ? 15.789 17.078 -11.392 1.00 44.72 85 SER A C 1
ATOM 689 O O . SER A 1 85 ? 16.881 17.610 -11.184 1.00 44.72 85 SER A O 1
ATOM 691 N N . PHE A 1 86 ? 15.702 15.918 -12.059 1.00 43.31 86 PHE A N 1
ATOM 692 C CA . PHE A 1 86 ? 16.872 15.310 -12.700 1.00 43.31 86 PHE A CA 1
ATOM 693 C C . PHE A 1 86 ? 17.205 16.065 -13.992 1.00 43.31 86 PHE A C 1
ATOM 695 O O . PHE A 1 86 ? 16.794 15.686 -15.085 1.00 43.31 86 PHE A O 1
ATOM 702 N N . VAL A 1 87 ? 17.943 17.167 -13.865 1.00 45.62 87 VAL A N 1
ATOM 703 C CA . VAL A 1 87 ? 18.628 17.790 -15.000 1.00 45.62 87 VAL A CA 1
ATOM 704 C C . VAL A 1 87 ? 19.774 16.845 -15.380 1.00 45.62 87 VAL A C 1
ATOM 706 O O . VAL A 1 87 ? 20.704 16.698 -14.582 1.00 45.62 87 VAL A O 1
ATOM 709 N N . PRO A 1 88 ? 19.759 16.175 -16.547 1.00 44.34 88 PRO A N 1
ATOM 710 C CA . PRO A 1 88 ? 20.908 15.392 -16.956 1.00 44.34 88 PRO A CA 1
ATOM 711 C C . PRO A 1 88 ? 22.017 16.375 -17.326 1.00 44.34 88 PRO A C 1
ATOM 713 O O . PRO A 1 88 ? 21.898 17.154 -18.273 1.00 44.34 88 PRO A O 1
ATOM 716 N N . THR A 1 89 ? 23.103 16.363 -16.560 1.00 48.81 89 THR A N 1
ATOM 717 C CA . THR A 1 89 ? 24.342 17.034 -16.945 1.00 48.81 89 THR A CA 1
ATOM 718 C C . THR A 1 89 ? 24.845 16.421 -18.258 1.00 48.81 89 THR A C 1
ATOM 720 O O . THR A 1 89 ? 24.966 15.195 -18.352 1.00 48.81 89 THR A O 1
ATOM 723 N N . PRO A 1 90 ? 25.169 17.222 -19.291 1.00 43.31 90 PRO A N 1
ATOM 724 C CA . PRO A 1 90 ? 25.764 16.694 -20.505 1.00 43.31 90 PRO A CA 1
ATOM 725 C C . PRO A 1 90 ? 27.239 16.407 -20.212 1.00 43.31 90 PRO A C 1
ATOM 727 O O . PRO A 1 90 ? 28.110 17.247 -20.424 1.00 43.31 90 PRO A O 1
ATOM 730 N N . SER A 1 91 ? 27.537 15.223 -19.677 1.00 44.06 91 SER A N 1
ATOM 731 C CA . SER A 1 91 ? 28.909 14.726 -19.682 1.00 44.06 91 SER A CA 1
ATOM 732 C C . SER A 1 91 ? 29.201 14.187 -21.078 1.00 44.06 91 SER A C 1
ATOM 734 O O . SER A 1 91 ? 28.741 13.115 -21.472 1.00 44.06 91 SER A O 1
ATOM 736 N N . THR A 1 92 ? 29.917 15.006 -21.844 1.00 49.81 92 THR A N 1
ATOM 737 C CA . THR A 1 92 ? 30.508 14.726 -23.150 1.00 49.81 92 THR A CA 1
ATOM 738 C C . THR A 1 92 ? 31.161 13.347 -23.169 1.00 49.81 92 THR A C 1
ATOM 740 O O . THR A 1 92 ? 32.300 13.174 -22.738 1.00 49.81 92 THR A O 1
ATOM 743 N N . ARG A 1 93 ? 30.461 12.351 -23.715 1.00 39.88 93 ARG A N 1
ATOM 744 C CA . ARG A 1 93 ? 31.078 11.091 -24.123 1.00 39.88 93 ARG A CA 1
ATOM 745 C C . ARG A 1 93 ? 31.452 11.205 -25.596 1.00 39.88 93 ARG A C 1
ATOM 747 O O . ARG A 1 93 ? 30.729 10.750 -26.475 1.00 39.88 93 ARG A O 1
ATOM 754 N N . SER A 1 94 ? 32.602 11.826 -25.853 1.00 46.16 94 SER A N 1
ATOM 755 C CA . SER A 1 94 ? 33.338 11.592 -27.093 1.00 46.16 94 SER A CA 1
ATOM 756 C C . SER A 1 94 ? 33.694 10.109 -27.134 1.00 46.16 94 SER A C 1
ATOM 758 O O . SER A 1 94 ? 34.561 9.661 -26.387 1.00 46.16 94 SER A O 1
ATOM 760 N N . PHE A 1 95 ? 33.008 9.336 -27.970 1.00 37.44 95 PHE A N 1
ATOM 761 C CA . PHE A 1 95 ? 33.483 8.019 -28.371 1.00 37.44 95 PHE A CA 1
ATOM 762 C C . PHE A 1 95 ? 33.839 8.064 -29.847 1.00 37.44 95 PHE A C 1
ATOM 764 O O . PHE A 1 95 ? 32.987 8.193 -30.722 1.00 37.44 95 PHE A O 1
ATOM 771 N N . ASN A 1 96 ? 35.148 7.988 -30.072 1.00 37.00 96 ASN A N 1
ATOM 772 C CA . ASN A 1 96 ? 35.783 7.715 -31.346 1.00 37.00 96 ASN A CA 1
ATOM 773 C C . ASN A 1 96 ? 35.063 6.591 -32.097 1.00 37.00 96 ASN A C 1
ATOM 775 O O . ASN A 1 96 ? 34.777 5.534 -31.537 1.00 37.00 96 ASN A O 1
ATOM 779 N N . THR A 1 97 ? 34.902 6.760 -33.403 1.00 38.41 97 THR A N 1
ATOM 780 C CA . THR A 1 97 ? 34.931 5.628 -34.329 1.00 38.41 97 THR A CA 1
ATOM 781 C C . THR A 1 97 ? 35.868 6.001 -35.466 1.00 38.41 97 THR A C 1
ATOM 7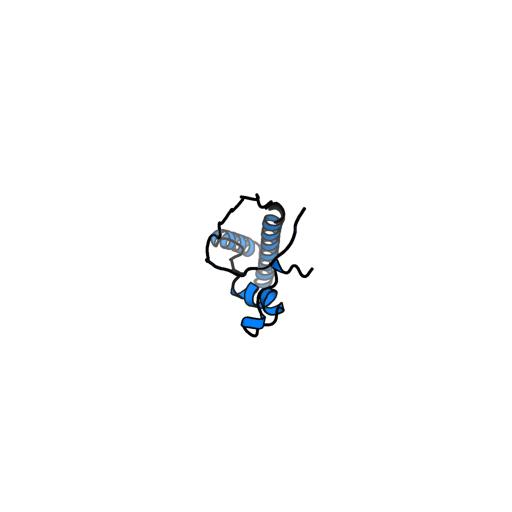83 O O . THR A 1 97 ? 35.511 6.732 -36.384 1.00 38.41 97 THR A O 1
ATOM 786 N N . LEU A 1 98 ? 37.109 5.538 -35.342 1.00 41.12 98 LEU A N 1
ATOM 787 C CA . LEU A 1 98 ? 38.113 5.549 -36.393 1.00 41.12 98 LEU A CA 1
ATOM 788 C C . LEU A 1 98 ? 38.216 4.124 -36.964 1.00 41.12 98 LEU A C 1
ATOM 790 O O . LEU A 1 98 ? 38.322 3.163 -36.207 1.00 41.12 98 LEU A O 1
ATOM 794 N N . HIS A 1 99 ? 38.261 4.067 -38.298 1.00 39.94 99 HIS A N 1
ATOM 795 C CA . HIS A 1 99 ? 38.796 3.019 -39.185 1.00 39.94 99 HIS A CA 1
ATOM 796 C C . HIS A 1 99 ? 37.911 1.873 -39.723 1.00 39.94 99 HIS A C 1
ATOM 798 O O . HIS A 1 99 ? 37.741 0.824 -39.107 1.00 39.94 99 HIS A O 1
ATOM 804 N N . HIS A 1 100 ? 37.569 2.023 -41.011 1.00 34.88 100 HIS A N 1
ATOM 805 C CA . HIS A 1 100 ? 37.813 1.041 -42.091 1.00 34.88 100 HIS A CA 1
ATOM 806 C C . HIS A 1 100 ? 37.977 1.827 -43.422 1.00 34.88 100 HIS A C 1
ATOM 808 O O . HIS A 1 100 ? 37.020 2.441 -43.875 1.00 34.88 100 HIS A O 1
ATOM 814 N N . THR A 1 101 ? 39.193 2.186 -43.875 1.00 35.78 101 THR A N 1
ATOM 815 C CA . THR A 1 101 ? 40.018 1.531 -44.936 1.00 35.78 101 THR A CA 1
ATOM 816 C C . THR A 1 101 ? 39.244 1.214 -46.236 1.00 35.78 101 THR A C 1
ATOM 818 O O . THR A 1 101 ? 38.532 0.220 -46.259 1.00 35.78 101 THR A O 1
ATOM 821 N N . SER A 1 102 ? 39.250 2.083 -47.270 1.00 31.98 102 SER A N 1
ATOM 822 C CA . SER A 1 102 ? 40.206 2.202 -48.426 1.00 31.98 102 SER A CA 1
ATOM 823 C C . SER A 1 102 ? 39.593 1.602 -49.726 1.00 31.98 102 SER A C 1
ATOM 825 O O . SER A 1 102 ? 38.703 0.771 -49.570 1.00 31.98 102 SER A O 1
ATOM 827 N N . PRO A 1 103 ? 40.077 1.826 -50.976 1.00 48.50 103 PRO A N 1
ATOM 828 C CA . PRO A 1 103 ? 40.650 3.003 -51.664 1.00 48.50 103 PRO A CA 1
ATOM 829 C C . PRO A 1 103 ? 39.947 3.335 -53.026 1.00 48.50 103 PRO A C 1
ATOM 831 O O . PRO A 1 103 ? 39.053 2.625 -53.465 1.00 48.50 103 PRO A O 1
ATOM 834 N N . GLU A 1 104 ? 40.417 4.405 -53.690 1.00 35.69 104 GLU A N 1
ATOM 835 C CA . GLU A 1 104 ? 40.358 4.715 -55.144 1.00 35.69 104 GLU A CA 1
ATOM 836 C C . GLU A 1 104 ? 39.008 4.758 -55.899 1.00 35.69 104 GLU A C 1
ATOM 838 O O . GLU A 1 104 ? 38.428 3.735 -56.246 1.00 35.69 104 GLU A O 1
ATOM 843 N N . ASN A 1 105 ? 38.628 5.956 -56.380 1.00 38.28 105 ASN A N 1
ATOM 844 C CA . ASN A 1 105 ? 38.392 6.117 -57.820 1.00 38.28 105 ASN A CA 1
ATOM 845 C C . ASN A 1 105 ? 38.623 7.560 -58.307 1.00 38.28 105 ASN A C 1
ATOM 847 O O . ASN A 1 105 ? 38.205 8.539 -57.691 1.00 38.28 105 ASN A O 1
ATOM 851 N N . THR A 1 106 ? 39.306 7.641 -59.440 1.00 42.53 106 THR A N 1
ATOM 852 C CA . THR A 1 106 ? 39.776 8.819 -60.165 1.00 42.53 106 THR A CA 1
ATOM 853 C C . THR A 1 106 ? 38.657 9.435 -61.007 1.00 42.53 106 THR A C 1
ATOM 855 O O . THR A 1 106 ? 38.120 8.766 -61.882 1.00 42.53 106 THR A O 1
ATOM 858 N N . ALA A 1 107 ? 38.351 10.716 -60.794 1.00 40.09 107 ALA A N 1
ATOM 859 C CA . ALA A 1 107 ? 37.733 11.665 -61.740 1.00 40.09 107 ALA A CA 1
ATOM 860 C C . ALA A 1 107 ? 37.657 13.010 -60.992 1.00 40.09 107 ALA A C 1
ATOM 862 O O . ALA A 1 107 ? 37.067 13.072 -59.924 1.00 40.09 107 ALA A O 1
ATOM 863 N N . GLY A 1 108 ? 38.331 14.094 -61.366 1.00 36.16 108 GLY A N 1
ATOM 864 C CA . GLY A 1 108 ? 38.253 14.795 -62.639 1.00 36.16 108 GLY A CA 1
ATOM 865 C C . GLY A 1 108 ? 37.803 16.238 -62.346 1.00 36.16 108 GLY A C 1
ATOM 866 O O . GLY A 1 108 ? 36.840 16.432 -61.611 1.00 36.16 108 GLY A O 1
ATOM 867 N N . THR A 1 109 ? 38.489 17.221 -62.952 1.00 39.97 109 THR A N 1
ATOM 868 C CA . THR A 1 109 ? 38.086 18.649 -63.063 1.00 39.97 109 THR A CA 1
ATOM 869 C C . THR A 1 109 ? 38.368 19.488 -61.790 1.00 39.97 109 THR A C 1
ATOM 871 O O . THR A 1 109 ? 38.039 19.084 -60.689 1.00 39.97 109 THR A O 1
ATOM 874 N N . ARG A 1 110 ? 39.004 20.671 -61.815 1.00 36.69 110 ARG A N 1
ATOM 875 C CA . ARG A 1 110 ? 39.003 21.754 -62.808 1.00 36.69 110 ARG A CA 1
ATOM 876 C C . ARG A 1 110 ? 40.208 22.688 -62.612 1.00 36.69 110 ARG A C 1
ATOM 878 O O . ARG A 1 110 ? 40.579 22.988 -61.484 1.00 36.69 110 ARG A O 1
ATOM 885 N N . CYS A 1 111 ? 40.730 23.188 -63.726 1.00 39.41 111 CYS A N 1
ATOM 886 C CA . CYS A 1 111 ? 41.605 24.352 -63.840 1.00 39.41 111 CYS A CA 1
ATOM 887 C C . CYS A 1 111 ? 40.946 25.626 -63.283 1.00 39.41 111 CYS A C 1
ATOM 889 O O . CYS A 1 111 ? 39.778 25.855 -63.604 1.00 39.41 111 CYS A O 1
ATOM 891 N N . VAL A 1 112 ? 41.713 26.470 -62.583 1.00 48.09 112 VAL A N 1
ATOM 892 C CA . VAL A 1 112 ? 41.951 27.889 -62.927 1.00 48.09 112 VAL A CA 1
ATOM 893 C C . VAL A 1 112 ? 43.341 28.264 -62.426 1.00 48.09 112 VAL A C 1
ATOM 895 O O . VAL A 1 112 ? 43.661 27.850 -61.290 1.00 48.09 112 VAL A O 1
#

Foldseek 3Di:
DCDVVPDDPQVVVVHDPVCCVPVVCVPPVDDDDDLDDPVVLVVQLVVLVVVDPDPVSSVVSSVVVVVVSVVVVVCVVVVPDDPPPPPPDPPDPPDDDDDDDDDDDDDDDDDD

Sequence (112 aa):
MDDPAYAWPAWKFGLKKEVLSNKLHDQYNTYVAPIQSPEAFYHDISEIAHTAHSAAEFHRLALGRRQQRLNELNEALDGSMPFNSFVPTPSTRSFNTLHHTSPENTAGTRCV

Secondary structure (DSSP, 8-state):
---GGG---GGGGT--THHIIIIIHHHHS-----SS-HHHHHHHHHHHHHH-SSHHHHHHHHHHHHHHHHHHHHHHHHTS--GGG---------------------------

Organism: Fusarium mangiferae (NCBI:txid192010)

Radius of gyration: 29.93 Å; chains: 1; bounding box: 60×38×87 Å